Protein AF-A0A800IJ11-F1 (afdb_monomer_lite)

Radius of gyration: 16.21 Å; chains: 1; bounding box: 34×31×56 Å

Secondary structure (DSSP, 8-state):
---------TTEETTTTEE-TTHHHHHHHHHHHHHHHHHHTT---SEEEEESGGGTHHHHHHHHTSTT-GGGTT-EEEEE-S-TT------GGGHHHHTS-GGG-STTSTT--

pLDDT: mean 84.7, std 16.29, range [31.16, 97.88]

Structure (mmCIF, N/CA/C/O backbone):
data_AF-A0A800IJ11-F1
#
_entry.id   AF-A0A800IJ11-F1
#
loop_
_atom_site.group_PDB
_atom_site.id
_atom_site.type_symbol
_atom_site.label_atom_id
_atom_site.label_alt_id
_atom_site.label_comp_id
_atom_site.label_asym_id
_atom_site.label_entity_id
_atom_site.label_seq_id
_atom_site.pdbx_PDB_ins_code
_atom_site.Cartn_x
_atom_site.Cartn_y
_atom_site.Cartn_z
_atom_site.occupancy
_atom_site.B_iso_or_equiv
_atom_site.auth_seq_id
_atom_site.auth_comp_id
_atom_site.auth_asym_id
_atom_site.auth_atom_id
_atom_site.pdbx_PDB_model_num
ATOM 1 N N . MET A 1 1 ? 6.805 9.011 -39.257 1.00 39.53 1 MET A N 1
ATOM 2 C CA . MET A 1 1 ? 7.786 8.395 -38.340 1.00 39.53 1 MET A CA 1
ATOM 3 C C . MET A 1 1 ? 8.632 9.504 -37.718 1.00 39.53 1 MET A C 1
ATOM 5 O O . MET A 1 1 ? 9.510 10.034 -38.381 1.00 39.53 1 MET A O 1
ATOM 9 N N . ARG A 1 2 ? 8.306 9.932 -36.493 1.00 31.16 2 ARG A N 1
ATOM 10 C CA . ARG A 1 2 ? 9.152 10.782 -35.637 1.00 31.16 2 ARG A CA 1
ATOM 11 C C . ARG A 1 2 ? 9.177 10.094 -34.274 1.00 31.16 2 ARG A C 1
ATOM 13 O O . ARG A 1 2 ? 8.113 9.861 -33.710 1.00 31.16 2 ARG A O 1
ATOM 20 N N . ASN A 1 3 ? 10.361 9.676 -33.837 1.00 34.75 3 ASN A N 1
ATOM 21 C CA . ASN A 1 3 ? 10.552 8.902 -32.616 1.00 34.75 3 ASN A CA 1
ATOM 22 C C . ASN A 1 3 ? 10.202 9.728 -31.373 1.00 34.75 3 ASN A C 1
ATOM 24 O O . ASN A 1 3 ? 10.725 10.825 -31.198 1.00 34.75 3 ASN A O 1
ATOM 28 N N . GLY A 1 4 ? 9.315 9.143 -30.564 1.00 35.53 4 GLY A N 1
ATOM 29 C CA . GLY A 1 4 ? 9.304 9.113 -29.101 1.00 35.53 4 GLY A CA 1
ATOM 30 C C . GLY A 1 4 ? 9.803 10.341 -28.353 1.00 35.53 4 GLY A C 1
ATOM 31 O O . GLY A 1 4 ? 11.002 10.564 -28.228 1.00 35.53 4 GLY A O 1
ATOM 32 N N . SER A 1 5 ? 8.850 11.060 -27.766 1.00 37.22 5 SER A N 1
ATOM 33 C CA . SER A 1 5 ? 9.043 11.964 -26.638 1.00 37.22 5 SER A CA 1
ATOM 34 C C . SER A 1 5 ? 10.023 11.395 -25.610 1.00 37.22 5 SER A C 1
ATOM 36 O O . SER A 1 5 ? 9.811 10.302 -25.087 1.00 37.22 5 SER A O 1
ATOM 38 N N . THR A 1 6 ? 11.045 12.168 -25.263 1.00 40.25 6 THR A N 1
ATOM 39 C CA . THR A 1 6 ? 11.838 11.975 -24.051 1.00 40.25 6 THR A CA 1
ATOM 40 C C . THR A 1 6 ? 10.938 12.199 -22.833 1.00 40.25 6 THR A C 1
ATOM 42 O O . THR A 1 6 ? 10.807 13.313 -22.323 1.00 40.25 6 THR A O 1
ATOM 45 N N . SER A 1 7 ? 10.267 11.139 -22.377 1.00 43.78 7 SER A N 1
ATOM 46 C CA . SER A 1 7 ? 9.653 11.111 -21.054 1.00 43.78 7 SER A CA 1
ATOM 47 C C . SER A 1 7 ? 10.785 11.175 -20.037 1.00 43.78 7 SER A C 1
ATOM 49 O O . SER A 1 7 ? 11.525 10.213 -19.853 1.00 43.78 7 SER A O 1
ATOM 51 N N . ARG A 1 8 ? 10.960 12.336 -19.406 1.00 50.12 8 ARG A N 1
ATOM 52 C CA . ARG A 1 8 ? 11.730 12.426 -18.166 1.00 50.12 8 ARG A CA 1
ATOM 53 C C . ARG A 1 8 ? 11.067 11.488 -17.160 1.00 50.12 8 ARG A C 1
ATOM 55 O O . ARG A 1 8 ? 9.927 11.736 -16.769 1.00 50.12 8 ARG A O 1
ATOM 62 N N . PHE A 1 9 ? 11.752 10.407 -16.807 1.00 55.88 9 PHE A N 1
ATOM 63 C CA . PHE A 1 9 ? 11.297 9.486 -15.775 1.00 55.88 9 PHE A CA 1
ATOM 64 C C . PHE A 1 9 ? 11.251 10.229 -14.439 1.00 55.88 9 PHE A C 1
ATOM 66 O O . PHE A 1 9 ? 12.158 10.993 -14.110 1.00 55.88 9 PHE A O 1
ATOM 73 N N . PHE A 1 10 ? 10.158 10.051 -13.697 1.00 56.72 10 PHE A N 1
ATOM 74 C CA . PHE A 1 10 ? 9.870 10.796 -12.466 1.00 56.72 10 PHE A CA 1
ATOM 75 C C . PHE A 1 10 ? 10.874 10.482 -11.334 1.00 56.72 10 PHE A C 1
ATOM 77 O O . PHE A 1 10 ? 10.996 11.268 -10.404 1.00 56.72 10 PHE A O 1
ATOM 84 N N . ASN A 1 11 ? 11.602 9.361 -11.438 1.00 59.94 11 ASN A N 1
ATOM 85 C CA . ASN A 1 11 ? 12.655 8.904 -10.521 1.00 59.94 11 ASN A CA 1
ATOM 86 C C . ASN A 1 11 ? 13.793 8.212 -11.296 1.00 59.94 11 ASN A C 1
ATOM 88 O O . ASN A 1 11 ? 14.165 7.073 -11.010 1.00 59.94 11 ASN A O 1
ATOM 92 N N . GLY 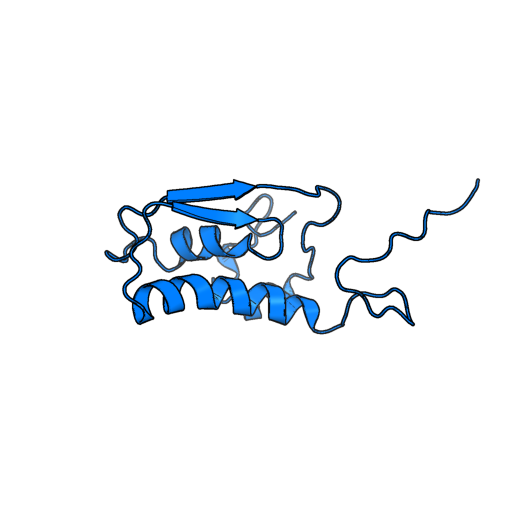A 1 12 ? 14.304 8.892 -12.322 1.00 61.09 12 GLY A N 1
ATOM 93 C CA . GLY A 1 12 ? 15.434 8.417 -13.111 1.00 61.09 12 GLY A CA 1
ATOM 94 C C . GLY A 1 12 ? 16.682 9.263 -12.917 1.00 61.09 12 GLY A C 1
ATOM 95 O O . GLY A 1 12 ? 16.611 10.456 -12.612 1.00 61.09 12 GLY A O 1
ATOM 96 N N . ASP A 1 13 ? 17.834 8.647 -13.142 1.00 68.62 13 ASP A N 1
ATOM 97 C CA . ASP A 1 13 ? 19.102 9.345 -13.247 1.00 68.62 13 ASP A CA 1
ATOM 98 C C . ASP A 1 13 ? 19.022 10.365 -14.390 1.00 68.62 13 ASP A C 1
ATOM 100 O O . ASP A 1 13 ? 18.791 10.035 -15.554 1.00 68.62 13 ASP A O 1
ATOM 104 N N . LEU A 1 14 ? 19.214 11.637 -14.044 1.00 69.88 14 LEU A N 1
ATOM 105 C CA . LEU A 1 14 ? 19.112 12.762 -14.970 1.00 69.88 14 LEU A CA 1
ATOM 106 C C . LEU A 1 14 ? 20.189 12.738 -16.065 1.00 69.88 14 LEU A C 1
ATOM 108 O O . LEU A 1 14 ? 20.039 13.425 -17.075 1.00 69.88 14 LEU A O 1
ATOM 112 N N . THR A 1 15 ? 21.265 11.973 -15.870 1.00 71.75 15 THR A N 1
ATOM 113 C CA . THR A 1 15 ? 22.366 11.839 -16.827 1.00 71.75 15 THR A CA 1
ATOM 114 C C . THR A 1 15 ? 22.112 10.735 -17.850 1.00 71.75 15 THR A C 1
ATOM 116 O O . THR A 1 15 ? 22.392 10.924 -19.034 1.00 71.75 15 THR A O 1
ATOM 119 N N . THR A 1 16 ? 21.534 9.610 -17.425 1.00 72.69 16 THR A N 1
ATOM 120 C CA . THR A 1 16 ? 21.257 8.452 -18.291 1.00 72.69 16 THR A CA 1
ATOM 121 C C . THR A 1 16 ? 19.816 8.409 -18.795 1.00 72.69 16 THR A C 1
ATOM 123 O O . THR A 1 16 ? 19.527 7.734 -19.784 1.00 72.69 16 THR A O 1
ATOM 126 N N . GLY A 1 17 ? 18.907 9.137 -18.145 1.00 67.94 17 GLY A N 1
ATOM 127 C CA . GLY A 1 17 ? 17.474 9.089 -18.408 1.00 67.94 17 GLY A CA 1
ATOM 128 C C . GLY A 1 17 ? 16.865 7.719 -18.120 1.00 67.94 17 GLY A C 1
ATOM 129 O O . GLY A 1 17 ? 15.865 7.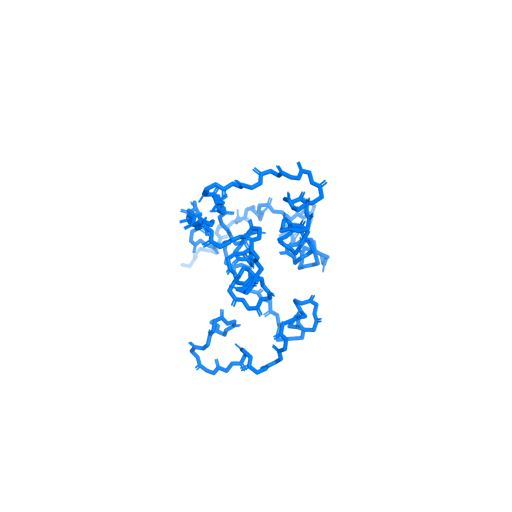386 -18.742 1.00 67.94 17 GLY A O 1
ATOM 130 N N . GLN A 1 18 ? 17.481 6.915 -17.251 1.00 68.75 18 GLN A N 1
ATOM 131 C CA . GLN A 1 18 ? 17.002 5.590 -16.852 1.00 68.75 18 GLN A CA 1
ATOM 132 C C . GLN A 1 18 ? 16.545 5.612 -15.397 1.00 68.75 18 GLN A C 1
ATOM 134 O O . GLN A 1 18 ? 17.085 6.369 -14.593 1.00 68.75 18 GLN A O 1
ATOM 139 N N . ASP A 1 19 ? 15.581 4.762 -15.050 1.00 69.75 19 ASP A N 1
ATOM 140 C CA . ASP A 1 19 ? 15.212 4.525 -13.653 1.00 69.75 19 ASP A CA 1
ATOM 141 C C . ASP A 1 19 ? 16.414 3.991 -12.857 1.00 69.75 19 ASP A C 1
ATOM 143 O O . ASP A 1 19 ? 17.232 3.225 -13.379 1.00 69.75 19 ASP A O 1
ATOM 147 N N . TYR A 1 20 ? 16.520 4.370 -11.581 1.00 69.06 20 TYR A N 1
ATOM 148 C CA . TYR A 1 20 ? 17.533 3.789 -10.704 1.00 69.06 20 TYR A CA 1
ATOM 149 C C . TYR A 1 20 ? 17.295 2.285 -10.533 1.00 69.06 20 TYR A C 1
ATOM 151 O O . TYR A 1 20 ? 16.162 1.827 -10.367 1.00 69.06 20 TYR A O 1
ATOM 159 N N . SER A 1 21 ? 18.374 1.499 -10.548 1.00 67.00 21 SER A N 1
ATOM 160 C CA . SER A 1 21 ? 18.306 0.033 -10.464 1.00 67.00 21 SER A CA 1
ATOM 161 C C . SER A 1 21 ? 17.708 -0.482 -9.151 1.00 67.00 21 SER A C 1
ATOM 163 O O . SER A 1 21 ? 17.249 -1.618 -9.087 1.00 67.00 21 SER A O 1
ATOM 165 N N . ASP A 1 22 ? 17.723 0.336 -8.101 1.00 70.44 22 ASP A N 1
ATOM 166 C CA . ASP A 1 22 ? 17.206 0.033 -6.768 1.00 70.44 22 ASP A CA 1
ATOM 167 C C . ASP A 1 22 ? 15.792 0.581 -6.515 1.00 70.44 22 ASP A C 1
ATOM 169 O O . ASP A 1 22 ? 15.221 0.285 -5.462 1.00 70.44 22 ASP A O 1
ATOM 173 N N . ASN A 1 23 ? 15.185 1.296 -7.472 1.00 71.19 23 ASN A N 1
ATOM 174 C CA . ASN A 1 23 ? 13.845 1.884 -7.343 1.00 71.19 23 ASN A CA 1
ATOM 175 C C . ASN A 1 23 ? 12.802 0.869 -6.846 1.00 71.19 23 ASN A C 1
ATOM 177 O O . ASN A 1 23 ? 12.007 1.180 -5.959 1.00 71.19 23 ASN A O 1
ATOM 181 N N . ALA A 1 24 ? 12.850 -0.367 -7.357 1.00 68.62 24 ALA A N 1
ATOM 182 C CA . ALA A 1 24 ? 11.962 -1.450 -6.930 1.00 68.62 24 ALA A CA 1
ATOM 183 C C . ALA A 1 24 ? 11.993 -1.656 -5.408 1.00 68.62 24 ALA A C 1
ATOM 185 O O . ALA A 1 24 ? 10.954 -1.800 -4.775 1.00 68.62 24 ALA A O 1
ATOM 186 N N . SER A 1 25 ? 13.184 -1.625 -4.807 1.00 72.69 25 SER A N 1
ATOM 187 C CA . SER A 1 25 ? 13.345 -1.840 -3.372 1.00 72.69 25 SER A CA 1
ATOM 188 C C . SER A 1 25 ? 12.716 -0.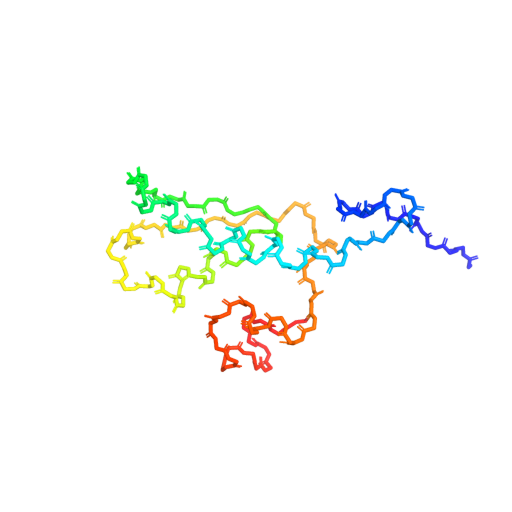709 -2.550 1.00 72.69 25 SER A C 1
ATOM 190 O O . SER A 1 25 ? 11.976 -0.980 -1.604 1.00 72.69 25 SER A O 1
ATOM 192 N N . GLY A 1 26 ? 12.906 0.551 -2.955 1.00 73.94 26 GLY A N 1
ATOM 193 C CA . GLY A 1 26 ? 12.313 1.710 -2.283 1.00 73.94 26 GLY A CA 1
ATOM 194 C C . GLY A 1 26 ? 10.783 1.689 -2.311 1.00 73.94 26 GLY A C 1
ATOM 195 O O . GLY A 1 26 ? 10.143 1.889 -1.278 1.00 73.94 26 GLY A O 1
ATOM 196 N N . PHE A 1 27 ? 10.193 1.350 -3.460 1.00 82.12 27 PHE A N 1
ATOM 197 C CA . PHE A 1 27 ? 8.737 1.243 -3.619 1.00 82.12 27 PHE A CA 1
ATOM 198 C C . PHE A 1 27 ? 8.116 0.020 -2.936 1.00 82.12 27 PHE A C 1
ATOM 200 O O . PHE A 1 27 ? 6.896 -0.073 -2.859 1.00 82.12 27 PHE A O 1
ATOM 207 N N . ILE A 1 28 ? 8.925 -0.898 -2.406 1.00 88.06 28 ILE A N 1
ATOM 208 C CA . ILE A 1 28 ? 8.445 -2.046 -1.626 1.00 88.06 28 ILE A CA 1
ATOM 209 C C . ILE A 1 28 ? 8.623 -1.801 -0.135 1.00 88.06 28 ILE A C 1
ATOM 211 O O . ILE A 1 28 ? 7.690 -2.021 0.640 1.00 88.06 28 ILE A O 1
ATOM 215 N N . TYR A 1 29 ? 9.799 -1.325 0.275 1.00 90.94 29 TYR A N 1
ATOM 216 C CA . TYR A 1 29 ? 10.103 -1.102 1.684 1.00 90.94 29 TYR A CA 1
ATOM 217 C C . TYR A 1 29 ? 9.279 0.031 2.282 1.00 90.94 29 TYR A C 1
ATOM 219 O O . TYR A 1 29 ? 8.804 -0.112 3.407 1.00 90.94 29 TYR A O 1
ATOM 227 N N . PHE A 1 30 ? 9.058 1.120 1.539 1.00 92.69 30 PHE A N 1
ATOM 228 C CA . PHE A 1 30 ? 8.270 2.238 2.050 1.00 92.69 30 PHE A CA 1
ATOM 229 C C . PHE A 1 30 ? 6.820 1.826 2.373 1.00 92.69 30 PHE A C 1
ATOM 231 O O . PHE A 1 30 ? 6.438 1.936 3.539 1.00 92.69 30 PHE A O 1
ATOM 238 N N . PRO A 1 31 ? 6.034 1.248 1.439 1.00 94.06 31 PRO A N 1
ATOM 239 C CA . PRO A 1 31 ? 4.683 0.777 1.747 1.00 94.06 31 PRO A CA 1
ATOM 240 C C . PRO A 1 31 ? 4.615 -0.282 2.844 1.00 94.06 31 PRO A C 1
ATOM 242 O O . PRO A 1 31 ? 3.637 -0.327 3.584 1.00 94.06 31 PRO A O 1
ATOM 245 N N . ARG A 1 32 ? 5.643 -1.133 2.959 1.00 93.94 32 ARG A N 1
ATOM 246 C CA . ARG A 1 32 ? 5.722 -2.153 4.010 1.00 93.94 32 ARG A CA 1
ATOM 247 C C . ARG A 1 32 ? 5.931 -1.539 5.393 1.00 93.94 32 ARG A C 1
ATOM 249 O O . ARG A 1 32 ? 5.405 -2.058 6.370 1.00 93.94 32 ARG A O 1
ATOM 256 N N . ALA A 1 33 ? 6.683 -0.444 5.474 1.00 94.88 33 ALA A N 1
ATOM 257 C CA . ALA A 1 33 ? 6.929 0.271 6.719 1.00 94.88 33 ALA A CA 1
ATOM 258 C C . ALA A 1 33 ? 5.736 1.134 7.165 1.00 94.88 33 ALA A C 1
ATOM 260 O O . ALA A 1 33 ? 5.649 1.466 8.344 1.00 94.88 33 ALA A O 1
ATOM 261 N N . CYS A 1 34 ? 4.813 1.504 6.266 1.00 95.88 34 CYS A N 1
ATOM 262 C CA . CYS A 1 34 ? 3.686 2.378 6.609 1.00 95.88 34 CYS A CA 1
ATOM 263 C C . CYS A 1 34 ? 2.776 1.812 7.721 1.00 95.88 34 CYS A C 1
ATOM 265 O O . CYS A 1 34 ? 2.549 2.543 8.686 1.00 95.88 34 CYS A O 1
ATOM 267 N N . PRO A 1 35 ? 2.284 0.554 7.662 1.00 95.31 35 PRO A N 1
ATOM 268 C CA . PRO A 1 35 ? 1.500 -0.020 8.758 1.00 95.31 35 PRO A CA 1
ATOM 269 C C . PRO A 1 35 ? 2.292 -0.101 10.070 1.00 95.31 35 PRO A C 1
ATOM 271 O O . PRO A 1 35 ? 1.805 0.322 11.112 1.00 95.31 35 PRO A O 1
ATOM 274 N N . GLU A 1 36 ? 3.551 -0.540 10.021 1.00 95.81 36 GLU A N 1
ATOM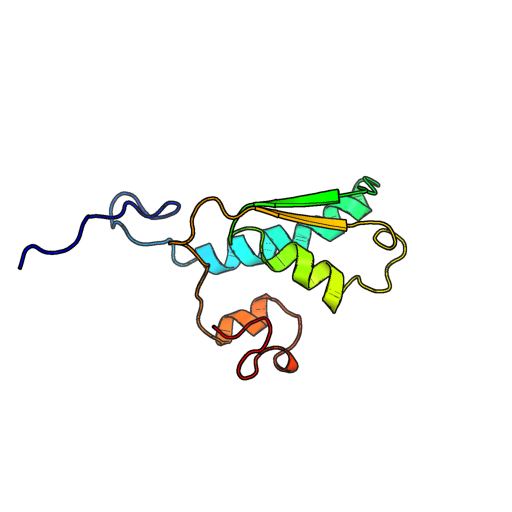 275 C CA . GLU A 1 36 ? 4.410 -0.631 11.213 1.00 95.81 36 GLU A CA 1
ATOM 276 C C . GLU A 1 36 ? 4.621 0.733 11.881 1.00 95.81 36 GLU A C 1
ATOM 278 O O . GLU A 1 36 ? 4.595 0.858 13.105 1.00 95.81 36 GLU A O 1
ATOM 283 N N . MET A 1 37 ? 4.787 1.784 11.076 1.00 96.25 37 MET A N 1
ATOM 284 C CA . MET A 1 37 ? 4.886 3.160 11.550 1.00 96.25 37 MET A CA 1
ATOM 285 C C . MET A 1 37 ? 3.585 3.610 12.223 1.00 96.25 37 MET A C 1
ATOM 287 O O . MET A 1 37 ? 3.640 4.197 13.301 1.00 96.25 37 MET A O 1
ATOM 291 N N . ILE A 1 38 ? 2.426 3.315 11.627 1.00 95.44 38 ILE A N 1
ATOM 292 C CA . ILE A 1 38 ? 1.118 3.647 12.212 1.00 95.44 38 ILE A CA 1
ATOM 293 C C . ILE A 1 38 ? 0.969 3.028 13.601 1.00 95.44 38 ILE A C 1
ATOM 295 O O . ILE A 1 38 ? 0.576 3.737 14.525 1.00 95.44 38 ILE A O 1
ATOM 299 N N . LYS A 1 39 ? 1.354 1.756 13.759 1.00 94.56 39 LYS A N 1
ATOM 300 C CA . LYS A 1 39 ? 1.333 1.058 15.052 1.00 94.56 39 LYS A CA 1
ATOM 301 C C . LYS A 1 39 ? 2.335 1.646 16.041 1.00 94.56 39 LYS A C 1
ATOM 303 O O . LYS A 1 39 ? 2.003 1.923 17.185 1.00 94.56 39 LYS A O 1
ATOM 308 N N . THR A 1 40 ? 3.568 1.877 15.591 1.00 96.75 40 THR A N 1
ATOM 309 C CA . THR A 1 40 ? 4.659 2.393 16.438 1.00 96.75 40 THR A CA 1
ATOM 310 C C . THR A 1 40 ? 4.328 3.761 17.037 1.00 96.75 40 THR A C 1
ATOM 312 O O . THR A 1 40 ? 4.722 4.051 18.165 1.00 96.75 40 THR A O 1
ATOM 315 N N . PHE A 1 41 ? 3.624 4.604 16.282 1.00 95.62 41 PHE A N 1
ATOM 316 C CA . PHE A 1 41 ? 3.252 5.956 16.697 1.00 95.62 41 PHE A CA 1
ATOM 317 C C . PHE A 1 41 ? 1.804 6.083 17.179 1.00 95.62 41 PHE A C 1
ATOM 319 O O . PHE A 1 41 ? 1.378 7.205 17.443 1.00 95.62 41 PHE A O 1
ATOM 326 N N . ASP A 1 42 ? 1.074 4.971 17.296 1.00 93.31 42 ASP A N 1
ATOM 327 C CA . ASP A 1 42 ? -0.315 4.941 17.767 1.00 93.31 42 ASP A CA 1
ATOM 328 C C . ASP A 1 42 ? -1.228 5.923 17.002 1.00 93.31 42 ASP A C 1
ATOM 330 O O . ASP A 1 42 ? -1.999 6.691 17.574 1.00 93.31 42 ASP A O 1
ATOM 334 N N . LEU A 1 43 ? -1.071 5.976 15.671 1.00 93.94 43 LEU A N 1
ATOM 335 C CA . LEU A 1 43 ? -1.766 6.970 14.840 1.00 93.94 43 LEU A CA 1
ATOM 336 C C . LEU A 1 43 ? -3.233 6.613 14.568 1.00 93.94 43 LEU A C 1
ATOM 338 O O . LEU A 1 43 ? -4.013 7.523 14.301 1.00 93.94 43 LEU A O 1
ATOM 342 N N . MET A 1 44 ? -3.567 5.315 14.561 1.00 92.06 44 MET A N 1
ATOM 343 C CA . MET A 1 44 ? -4.911 4.745 14.336 1.00 92.06 44 MET A CA 1
ATOM 344 C C . MET A 1 44 ? -5.791 5.536 13.338 1.00 92.06 44 MET A C 1
ATOM 346 O O . MET A 1 44 ? -6.841 6.061 13.711 1.00 92.06 44 MET A O 1
ATOM 350 N N . PRO A 1 45 ? -5.370 5.690 12.067 1.00 95.19 45 PRO A N 1
ATOM 351 C CA . PRO A 1 45 ? -6.085 6.530 11.117 1.00 95.19 45 PRO A CA 1
ATOM 352 C C . PRO A 1 45 ? -7.393 5.881 10.652 1.00 95.19 45 PRO A C 1
ATOM 354 O O . PRO A 1 45 ? -7.423 4.702 10.295 1.00 95.19 45 PRO A O 1
ATOM 357 N N . ASP A 1 46 ? -8.444 6.690 10.508 1.00 97.31 46 ASP A N 1
ATOM 358 C CA . ASP A 1 46 ? -9.685 6.258 9.849 1.00 97.31 46 ASP A CA 1
ATOM 359 C C . ASP A 1 46 ? -9.469 5.980 8.353 1.00 97.31 46 ASP A C 1
ATOM 361 O O . ASP A 1 46 ? -10.114 5.115 7.764 1.00 97.31 46 ASP A O 1
ATOM 365 N N . ILE A 1 47 ? -8.573 6.738 7.705 1.00 97.69 47 ILE A N 1
ATOM 366 C CA . ILE A 1 47 ? -8.294 6.635 6.268 1.00 97.69 47 ILE A CA 1
ATOM 367 C C . ILE A 1 47 ? -6.791 6.727 6.011 1.00 97.69 47 ILE A C 1
ATOM 369 O O . ILE A 1 47 ? -6.144 7.707 6.380 1.00 97.69 47 ILE A O 1
ATOM 373 N N . ILE A 1 48 ? -6.257 5.763 5.262 1.00 97.81 48 ILE A N 1
ATOM 374 C CA . ILE A 1 48 ? -4.936 5.864 4.640 1.00 97.81 48 ILE A CA 1
ATOM 375 C C . ILE A 1 48 ? -5.098 6.255 3.171 1.00 97.81 48 ILE A C 1
ATOM 377 O O . ILE A 1 48 ? -5.626 5.494 2.356 1.00 97.81 48 ILE A O 1
ATOM 381 N N . HIS A 1 49 ? -4.610 7.445 2.818 1.00 97.88 49 HIS A N 1
ATOM 382 C CA . HIS A 1 49 ? -4.631 7.948 1.446 1.00 97.88 49 HIS A CA 1
ATOM 383 C C . HIS A 1 49 ? -3.339 7.595 0.704 1.00 97.88 49 HIS A C 1
ATOM 385 O O . HIS A 1 49 ? -2.277 8.176 0.918 1.00 97.88 49 HIS A O 1
ATOM 391 N N . CYS A 1 50 ? -3.452 6.627 -0.193 1.00 97.25 50 CYS A N 1
ATOM 392 C CA . CYS A 1 50 ? -2.399 6.141 -1.064 1.00 97.25 50 CYS A CA 1
ATOM 393 C C . CYS A 1 50 ? -2.407 6.912 -2.392 1.00 97.25 50 CYS A C 1
ATOM 395 O O . CYS A 1 50 ? -3.443 7.079 -3.035 1.00 97.25 50 CYS A O 1
ATOM 397 N N . ASN A 1 51 ? -1.233 7.375 -2.802 1.00 96.19 51 ASN A N 1
ATOM 398 C CA . ASN A 1 51 ? -1.001 8.181 -3.990 1.00 96.19 51 ASN A CA 1
ATOM 399 C C . ASN A 1 51 ? -0.078 7.412 -4.953 1.00 96.19 51 ASN A C 1
ATOM 401 O O . ASN A 1 51 ? 1.071 7.128 -4.608 1.00 96.19 51 ASN A O 1
ATOM 405 N N . ASP A 1 52 ? -0.595 7.079 -6.140 1.00 93.38 52 ASP A N 1
ATOM 406 C CA . ASP A 1 52 ? 0.096 6.380 -7.237 1.00 93.38 52 ASP A CA 1
ATOM 407 C C . ASP A 1 52 ? 0.800 5.055 -6.870 1.00 93.38 52 ASP A C 1
ATOM 409 O O . ASP A 1 52 ? 0.605 4.457 -5.804 1.00 93.38 52 ASP A O 1
ATOM 413 N N . TYR A 1 53 ? 1.553 4.508 -7.832 1.00 90.69 53 TYR A N 1
ATOM 414 C CA . TYR A 1 53 ? 2.176 3.187 -7.758 1.00 90.69 53 TYR A CA 1
ATOM 415 C C . TYR A 1 53 ? 3.151 3.055 -6.581 1.00 90.69 53 TYR A C 1
ATOM 417 O O . TYR A 1 53 ? 3.278 1.973 -6.016 1.00 90.69 53 TYR A O 1
ATOM 425 N N . GLN A 1 54 ? 3.782 4.154 -6.159 1.00 90.88 54 GLN A N 1
ATOM 426 C CA . GLN A 1 54 ? 4.746 4.181 -5.057 1.00 90.88 54 GLN A CA 1
ATOM 427 C C . GLN A 1 54 ? 4.138 3.723 -3.725 1.00 90.88 54 GLN A C 1
ATOM 429 O O . GLN A 1 54 ? 4.868 3.271 -2.849 1.00 90.88 54 GLN A O 1
ATOM 434 N N . THR A 1 55 ? 2.815 3.848 -3.563 1.00 94.50 55 THR A N 1
ATOM 435 C CA . THR A 1 55 ? 2.081 3.457 -2.345 1.00 94.50 55 THR A CA 1
ATOM 436 C C . THR A 1 55 ? 1.050 2.356 -2.583 1.00 94.50 55 THR A C 1
ATOM 438 O O . THR A 1 55 ? 0.336 1.966 -1.662 1.00 94.50 55 THR A O 1
ATOM 441 N N . ALA A 1 56 ? 0.994 1.797 -3.795 1.00 92.56 56 ALA A N 1
ATOM 442 C CA . ALA A 1 56 ? -0.008 0.804 -4.184 1.00 92.56 56 ALA A CA 1
ATOM 443 C C . ALA A 1 56 ? 0.033 -0.488 -3.352 1.00 92.56 56 ALA A C 1
ATOM 445 O O . ALA A 1 56 ? -0.977 -1.178 -3.244 1.00 92.56 56 ALA A O 1
ATOM 446 N N . LEU A 1 57 ? 1.173 -0.802 -2.729 1.00 95.00 57 LEU A N 1
ATOM 447 C CA . LEU A 1 57 ? 1.313 -1.980 -1.873 1.00 95.00 57 LEU A CA 1
ATOM 448 C C . LEU A 1 57 ? 0.717 -1.802 -0.468 1.00 95.00 57 LEU A C 1
ATOM 450 O O . LEU A 1 57 ? 0.433 -2.804 0.179 1.00 95.00 57 LEU A O 1
ATOM 454 N N . VAL A 1 58 ? 0.477 -0.575 0.010 1.00 96.56 58 VAL A N 1
ATOM 455 C CA . VAL A 1 58 ? -0.113 -0.342 1.343 1.00 96.56 58 VAL A CA 1
ATOM 456 C C . VAL A 1 58 ? -1.477 -1.034 1.504 1.00 96.56 58 VAL A C 1
ATOM 458 O O . VAL A 1 58 ? -1.617 -1.834 2.431 1.00 96.56 58 VAL A O 1
ATOM 461 N N . PRO A 1 59 ? -2.476 -0.825 0.618 1.00 95.81 59 PRO A N 1
ATOM 462 C CA . PRO A 1 59 ? -3.761 -1.518 0.737 1.00 95.81 59 PRO A CA 1
ATOM 463 C C . PRO A 1 59 ? -3.635 -3.041 0.587 1.00 95.81 59 PRO A C 1
ATOM 465 O O . PRO A 1 59 ? -4.438 -3.775 1.161 1.00 95.81 59 PRO A O 1
ATOM 468 N N . ALA A 1 60 ? -2.636 -3.531 -0.156 1.00 95.06 60 ALA A N 1
ATOM 469 C CA . ALA A 1 60 ? -2.375 -4.963 -0.266 1.00 95.06 60 ALA A CA 1
ATOM 470 C C . ALA A 1 60 ? -1.865 -5.541 1.061 1.00 95.06 60 ALA A C 1
ATOM 472 O O . ALA A 1 60 ? -2.382 -6.559 1.510 1.00 95.06 60 ALA A O 1
ATOM 473 N N . TYR A 1 61 ? -0.921 -4.871 1.731 1.00 96.50 61 TYR A N 1
ATOM 474 C CA . TYR A 1 61 ? -0.465 -5.288 3.058 1.00 96.50 61 TYR A CA 1
ATOM 475 C C . TYR A 1 61 ? -1.597 -5.266 4.080 1.00 96.50 61 TYR A C 1
ATOM 477 O O . TYR A 1 61 ? -1.749 -6.238 4.816 1.00 96.50 61 TYR A O 1
ATOM 485 N N . LEU A 1 62 ? -2.435 -4.224 4.083 1.00 96.31 62 LEU A N 1
ATOM 486 C CA . LEU A 1 62 ? -3.584 -4.172 4.988 1.00 96.31 62 LEU A CA 1
ATOM 487 C C . LEU A 1 62 ? -4.520 -5.376 4.819 1.00 96.31 62 LEU A C 1
ATOM 489 O O . LEU A 1 62 ? -4.980 -5.929 5.806 1.00 96.31 62 LEU A O 1
ATOM 493 N N . LYS A 1 63 ? -4.751 -5.832 3.583 1.00 94.81 63 LYS A N 1
ATOM 494 C CA . LYS A 1 63 ? -5.631 -6.980 3.307 1.00 94.81 63 LYS A CA 1
ATOM 495 C C . LYS A 1 63 ? -4.983 -8.351 3.467 1.00 94.81 63 LYS A C 1
ATOM 497 O O . LYS A 1 63 ? -5.688 -9.310 3.740 1.00 94.81 63 LYS A O 1
ATOM 502 N N . LEU A 1 64 ? -3.687 -8.481 3.199 1.00 95.06 64 LEU A N 1
ATOM 503 C CA . LEU A 1 64 ? -3.017 -9.787 3.162 1.00 95.06 64 LEU A CA 1
ATOM 504 C C . LEU A 1 64 ? -2.262 -10.099 4.453 1.00 95.06 64 LEU A C 1
ATOM 506 O O . LEU A 1 64 ? -2.096 -11.263 4.796 1.00 95.06 64 LEU A O 1
ATOM 510 N N . VAL A 1 65 ? -1.790 -9.066 5.153 1.00 95.38 65 VAL A N 1
ATOM 511 C CA . VAL A 1 65 ? -0.922 -9.204 6.331 1.00 95.38 65 VAL A CA 1
ATOM 512 C C . VAL A 1 65 ? -1.613 -8.705 7.599 1.00 95.38 65 VAL A C 1
ATOM 514 O O . VAL A 1 65 ? -1.497 -9.356 8.630 1.00 95.38 65 VAL A O 1
ATOM 517 N N . TYR A 1 66 ? -2.356 -7.597 7.525 1.00 95.50 66 TYR A N 1
ATOM 518 C CA . TYR A 1 66 ? -2.949 -6.936 8.699 1.00 95.50 66 TYR A CA 1
ATOM 519 C C . TYR A 1 66 ? -4.477 -7.055 8.783 1.00 95.50 66 TYR A C 1
ATOM 521 O O . TYR A 1 66 ? -5.100 -6.325 9.544 1.00 95.50 66 TYR A O 1
ATOM 529 N N . GLN A 1 67 ? -5.098 -7.958 8.018 1.00 95.00 67 GLN A N 1
ATOM 530 C CA . GLN A 1 67 ? -6.566 -8.042 7.940 1.00 95.00 67 GLN A CA 1
ATOM 531 C C . GLN A 1 67 ? -7.238 -8.335 9.288 1.00 95.00 67 GLN A C 1
ATOM 533 O O . GLN A 1 67 ? -8.354 -7.884 9.522 1.00 95.00 67 GLN A O 1
ATOM 538 N N . ASP A 1 68 ? -6.548 -9.082 10.153 1.00 96.00 68 ASP A N 1
ATOM 539 C CA . ASP A 1 68 ? -7.025 -9.498 11.475 1.00 96.00 68 ASP A CA 1
ATOM 540 C C . ASP A 1 68 ? -6.388 -8.662 12.604 1.00 96.00 68 ASP A C 1
ATOM 542 O O . ASP A 1 68 ? -6.476 -9.022 13.778 1.00 96.00 68 ASP A O 1
ATOM 546 N N . ASP A 1 69 ? -5.689 -7.577 12.259 1.00 95.62 69 ASP A N 1
ATOM 547 C CA . ASP A 1 69 ? -5.027 -6.707 13.226 1.00 95.62 69 ASP A CA 1
ATOM 548 C C . ASP A 1 69 ? -6.016 -5.642 13.745 1.00 95.62 69 ASP A C 1
ATOM 550 O O . ASP A 1 69 ? -6.522 -4.843 12.948 1.00 95.62 69 ASP A O 1
ATOM 554 N N . PRO A 1 70 ? -6.303 -5.598 15.061 1.00 94.56 70 PRO A N 1
ATOM 555 C CA . PRO A 1 70 ? -7.280 -4.668 15.627 1.00 94.56 70 PRO A CA 1
ATOM 556 C C . PRO A 1 70 ? -6.906 -3.195 15.425 1.00 94.56 70 PRO A C 1
ATOM 558 O O . PRO A 1 70 ? -7.801 -2.354 15.360 1.00 94.56 70 PRO A O 1
ATOM 561 N N . ASP A 1 71 ? -5.618 -2.872 15.259 1.00 94.62 71 ASP A N 1
ATOM 562 C CA . ASP A 1 71 ? -5.168 -1.492 15.031 1.00 94.62 71 ASP A CA 1
ATOM 563 C C . ASP A 1 71 ? -5.636 -0.935 13.672 1.00 94.62 71 ASP A C 1
ATOM 565 O O . ASP A 1 71 ? -5.621 0.278 13.460 1.00 94.62 71 ASP A O 1
ATOM 569 N N . PHE A 1 72 ? -6.071 -1.809 12.754 1.00 96.56 72 PHE A N 1
ATOM 570 C CA . PHE A 1 72 ? -6.552 -1.450 11.418 1.00 96.56 72 PHE A CA 1
ATOM 571 C C . PHE A 1 72 ? -8.007 -1.857 11.149 1.00 96.56 72 PHE A C 1
ATOM 573 O O . PHE A 1 72 ? -8.487 -1.648 10.035 1.00 96.56 72 PHE A O 1
ATOM 580 N N . GLU A 1 73 ? -8.733 -2.393 12.140 1.00 94.94 73 GLU A N 1
ATOM 581 C CA . GLU A 1 73 ? -10.107 -2.908 11.974 1.00 94.94 73 GLU A CA 1
ATOM 582 C C . GLU A 1 73 ? -11.054 -1.866 11.350 1.00 94.94 73 GLU A C 1
ATOM 584 O O . GLU A 1 73 ? -11.891 -2.188 10.506 1.00 94.94 73 GLU A O 1
ATOM 589 N N . ASN A 1 74 ? -10.886 -0.599 11.735 1.00 95.19 74 ASN A N 1
ATOM 590 C CA . ASN A 1 74 ? -11.714 0.517 11.274 1.00 95.19 74 ASN A CA 1
ATOM 591 C C . ASN A 1 74 ? -11.022 1.391 10.214 1.00 95.19 74 ASN A C 1
ATOM 593 O O . ASN A 1 74 ? -11.568 2.417 9.808 1.00 95.19 74 ASN A O 1
ATOM 597 N N . THR A 1 75 ? -9.833 1.003 9.750 1.00 97.31 75 THR A N 1
ATOM 598 C CA . THR A 1 75 ? -9.050 1.789 8.795 1.00 97.31 75 THR A CA 1
ATOM 599 C C . THR A 1 75 ? -9.482 1.499 7.358 1.00 97.31 75 THR A C 1
ATOM 601 O O . THR A 1 75 ? -9.318 0.399 6.830 1.00 97.31 75 THR A O 1
ATOM 604 N N . ALA A 1 76 ? -9.972 2.524 6.666 1.00 96.69 76 ALA A N 1
ATOM 605 C CA . ALA A 1 76 ? -10.245 2.485 5.235 1.00 96.69 76 ALA A CA 1
ATOM 606 C C . ALA A 1 76 ? -9.024 2.918 4.403 1.00 96.69 76 ALA A C 1
ATOM 608 O O . ALA A 1 76 ? -8.102 3.583 4.877 1.00 96.69 76 ALA A O 1
ATOM 609 N N . THR A 1 77 ? -9.029 2.580 3.110 1.00 97.44 77 THR A N 1
ATOM 610 C CA . THR A 1 77 ? -8.007 3.036 2.154 1.00 97.44 77 THR A CA 1
ATOM 611 C C . THR A 1 77 ? -8.635 3.863 1.039 1.00 97.44 77 THR A C 1
ATOM 613 O O . THR A 1 77 ? -9.669 3.496 0.482 1.00 97.44 77 THR A O 1
ATOM 616 N N . LEU A 1 78 ? -7.997 4.984 0.701 1.00 97.88 78 LEU A N 1
ATOM 617 C CA . LEU A 1 78 ? -8.304 5.802 -0.472 1.00 97.88 78 LEU A CA 1
ATOM 618 C C . LEU A 1 78 ? -7.112 5.729 -1.418 1.00 97.88 78 LEU A C 1
ATOM 620 O O . LEU A 1 78 ? -5.988 5.959 -0.990 1.00 97.88 78 LEU A O 1
ATOM 624 N N . TYR A 1 79 ? -7.341 5.432 -2.693 1.00 96.88 79 TYR A N 1
ATOM 625 C CA . TYR A 1 79 ? -6.277 5.356 -3.690 1.00 96.88 79 TYR A CA 1
ATOM 626 C C . TYR A 1 79 ? -6.499 6.393 -4.792 1.00 96.88 79 TYR A C 1
ATOM 628 O O . TYR A 1 79 ? -7.526 6.360 -5.471 1.00 96.88 79 TYR A O 1
ATOM 636 N N . THR A 1 80 ? -5.536 7.295 -4.982 1.00 97.25 80 THR A N 1
ATOM 637 C CA . THR A 1 80 ? -5.558 8.296 -6.055 1.00 97.25 80 THR A CA 1
ATOM 638 C C . THR A 1 80 ? -4.460 8.015 -7.066 1.00 97.25 80 THR A C 1
ATOM 640 O O . THR A 1 80 ? -3.282 7.943 -6.721 1.00 97.25 80 THR A O 1
ATOM 643 N N . ILE A 1 81 ? -4.860 7.918 -8.333 1.00 95.38 81 ILE A N 1
ATOM 644 C CA . ILE A 1 81 ? -3.955 7.825 -9.479 1.00 95.38 81 ILE A CA 1
ATOM 645 C C . ILE A 1 81 ? -3.785 9.230 -10.054 1.00 95.38 81 ILE A C 1
ATOM 647 O O . ILE A 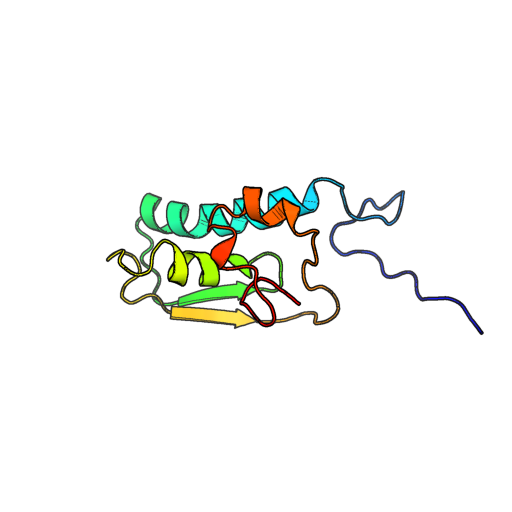1 81 ? -4.744 9.798 -10.579 1.00 95.38 81 ILE A O 1
ATOM 651 N N . HIS A 1 82 ? -2.578 9.784 -9.985 1.00 93.00 82 HIS A N 1
ATOM 652 C CA . HIS A 1 82 ? -2.240 11.055 -10.631 1.00 93.00 82 HIS A CA 1
ATOM 653 C C . HIS A 1 82 ? -1.669 10.821 -12.024 1.00 93.00 82 HIS A C 1
ATOM 655 O O . HIS A 1 82 ? -1.784 11.696 -12.885 1.00 93.00 82 HIS A O 1
ATOM 661 N N . ASN A 1 83 ? -1.059 9.655 -12.272 1.00 90.19 83 ASN A N 1
ATOM 662 C CA . ASN A 1 83 ? -0.472 9.363 -13.570 1.00 90.19 83 ASN A CA 1
ATOM 663 C C . ASN A 1 83 ? -0.576 7.890 -13.985 1.00 90.19 83 ASN A C 1
ATOM 665 O O . ASN A 1 83 ? 0.236 7.047 -13.611 1.00 90.19 83 ASN A O 1
ATOM 669 N N . ILE A 1 84 ? -1.513 7.614 -14.894 1.00 89.38 84 ILE A N 1
ATOM 670 C CA . ILE A 1 84 ? -1.724 6.286 -15.479 1.00 89.38 84 ILE A CA 1
ATOM 671 C C . ILE A 1 84 ? -0.619 5.852 -16.463 1.00 89.38 84 ILE A C 1
ATOM 673 O O . ILE A 1 84 ? -0.763 4.834 -17.123 1.00 89.38 84 ILE A O 1
ATOM 677 N N . GLN A 1 85 ? 0.472 6.592 -16.633 1.00 87.69 85 GLN A N 1
ATOM 678 C CA . GLN A 1 85 ? 1.610 6.118 -17.425 1.00 87.69 85 GLN A CA 1
ATOM 679 C C . GLN A 1 85 ? 2.600 5.297 -16.583 1.00 87.69 85 GLN A C 1
ATOM 681 O O . GLN A 1 85 ? 3.353 4.499 -17.144 1.00 87.69 85 GLN A O 1
ATOM 686 N N . TYR A 1 86 ? 2.607 5.484 -15.258 1.00 84.00 86 TYR A N 1
ATOM 687 C CA . TYR A 1 86 ? 3.579 4.878 -14.348 1.00 84.00 86 TYR A CA 1
ATOM 688 C C . TYR A 1 86 ? 2.883 3.936 -13.362 1.00 84.00 86 TYR A C 1
ATOM 690 O O . TYR A 1 86 ? 2.182 4.382 -12.459 1.00 84.00 86 TYR A O 1
ATOM 698 N N . HIS A 1 87 ? 3.083 2.625 -13.531 1.00 83.00 87 HIS A N 1
ATOM 699 C CA . HIS A 1 87 ? 2.360 1.589 -12.769 1.00 83.00 87 HIS A CA 1
ATOM 700 C C . HIS A 1 87 ? 3.251 0.669 -11.932 1.00 83.00 87 HIS A C 1
ATOM 702 O O . HIS A 1 87 ? 2.749 -0.293 -11.369 1.00 83.00 87 HIS A O 1
ATOM 708 N N . GLY A 1 88 ? 4.562 0.924 -11.864 1.00 84.50 88 GLY A N 1
ATOM 709 C CA . GLY A 1 88 ? 5.481 0.088 -11.082 1.00 84.50 88 GLY A CA 1
ATOM 710 C C . GLY A 1 88 ? 5.562 -1.359 -11.583 1.00 84.50 88 GLY A C 1
ATOM 711 O O . GLY A 1 88 ? 5.436 -2.293 -10.797 1.00 84.50 88 GLY A O 1
ATOM 712 N N . ARG A 1 89 ? 5.737 -1.559 -12.897 1.00 86.12 89 ARG A N 1
ATOM 713 C CA . ARG A 1 89 ? 5.875 -2.904 -13.476 1.00 86.12 89 ARG A CA 1
ATOM 714 C C . ARG A 1 89 ? 7.269 -3.448 -13.192 1.00 86.12 89 ARG A C 1
ATOM 716 O O . ARG A 1 89 ? 8.258 -2.878 -13.649 1.00 86.12 89 ARG A O 1
ATOM 723 N N . TYR A 1 90 ? 7.325 -4.571 -12.489 1.00 86.56 90 TYR A N 1
ATOM 724 C CA . TYR A 1 90 ? 8.567 -5.246 -12.139 1.00 86.56 90 TYR A CA 1
ATOM 725 C C . TYR A 1 90 ? 8.523 -6.733 -12.510 1.00 86.56 90 TYR A C 1
ATOM 727 O O . TYR A 1 90 ? 7.436 -7.304 -12.619 1.00 86.56 90 TYR A O 1
ATOM 735 N N . PRO A 1 91 ? 9.690 -7.373 -12.706 1.00 87.94 91 PRO A N 1
ATOM 736 C CA . PRO A 1 91 ? 9.773 -8.816 -12.896 1.00 87.94 91 PRO A CA 1
ATOM 737 C C . PRO A 1 91 ? 9.200 -9.601 -11.706 1.00 87.94 91 PRO A C 1
ATOM 739 O O . PRO A 1 91 ? 9.228 -9.134 -10.565 1.00 87.94 91 PRO A O 1
ATOM 742 N N . ARG A 1 92 ? 8.721 -10.824 -11.964 1.00 88.75 92 ARG A N 1
ATOM 743 C CA . ARG A 1 92 ? 8.080 -11.708 -10.971 1.00 88.75 92 ARG A CA 1
ATOM 744 C C . ARG A 1 92 ? 8.949 -11.952 -9.734 1.00 88.75 92 ARG A C 1
ATOM 746 O O . ARG A 1 92 ? 8.426 -12.151 -8.643 1.00 88.75 92 ARG A O 1
ATOM 753 N N . GLU A 1 93 ? 10.266 -11.929 -9.893 1.00 89.00 93 GLU A N 1
ATOM 754 C CA . GLU A 1 93 ? 11.263 -12.151 -8.842 1.00 89.00 93 GLU A CA 1
ATOM 755 C C . GLU A 1 93 ? 11.114 -11.158 -7.681 1.00 89.00 93 GLU A C 1
ATOM 757 O O . GLU A 1 93 ? 11.439 -11.476 -6.536 1.00 89.00 93 GLU A O 1
ATOM 762 N N . VAL A 1 94 ? 10.555 -9.976 -7.954 1.00 88.81 94 VAL A N 1
ATOM 763 C CA . VAL A 1 94 ? 10.288 -8.947 -6.948 1.00 88.81 94 VAL A CA 1
ATOM 764 C C . VAL A 1 94 ? 9.246 -9.392 -5.911 1.00 88.81 94 VAL A C 1
ATOM 766 O O . VAL A 1 94 ? 9.276 -8.901 -4.784 1.00 88.81 94 VAL A O 1
ATOM 769 N N . MET A 1 95 ? 8.405 -10.392 -6.203 1.00 90.94 95 MET A N 1
ATOM 770 C CA . MET A 1 95 ? 7.482 -10.982 -5.218 1.00 90.94 95 MET A CA 1
ATOM 771 C C . MET A 1 95 ? 8.198 -11.489 -3.958 1.00 90.94 95 MET A C 1
ATOM 773 O O . MET A 1 95 ? 7.642 -11.408 -2.862 1.00 90.94 95 MET A O 1
ATOM 777 N N . ALA A 1 96 ? 9.450 -11.950 -4.084 1.00 90.44 96 ALA A N 1
ATOM 778 C CA . ALA A 1 96 ? 10.259 -12.339 -2.930 1.00 90.44 96 ALA A CA 1
ATOM 779 C C . ALA A 1 96 ? 10.512 -11.166 -1.964 1.00 90.44 96 ALA A C 1
ATOM 781 O O . ALA A 1 96 ? 10.578 -11.374 -0.756 1.00 90.44 96 ALA A O 1
ATOM 782 N N . LEU A 1 97 ? 10.624 -9.937 -2.479 1.00 90.06 97 LEU A N 1
ATOM 783 C CA . LEU A 1 97 ? 10.824 -8.729 -1.672 1.00 90.06 97 LEU A CA 1
ATOM 784 C C . LEU A 1 97 ? 9.518 -8.234 -1.035 1.00 90.06 97 LEU A C 1
ATOM 786 O O . LEU A 1 97 ? 9.541 -7.743 0.094 1.00 90.06 97 LEU A O 1
ATOM 790 N N . ILE A 1 98 ? 8.387 -8.388 -1.736 1.00 91.75 98 ILE A N 1
ATOM 791 C CA . ILE A 1 98 ? 7.052 -8.021 -1.228 1.00 91.75 98 ILE A CA 1
ATOM 792 C C . ILE A 1 98 ? 6.668 -8.906 -0.031 1.00 91.75 98 ILE A C 1
ATOM 794 O O . ILE A 1 98 ? 6.020 -8.441 0.900 1.00 91.75 98 ILE A O 1
ATOM 798 N N . ASN A 1 99 ? 7.135 -10.159 0.003 1.00 92.19 99 ASN A N 1
ATOM 799 C CA . ASN A 1 99 ? 6.990 -11.055 1.156 1.00 92.19 99 ASN A CA 1
ATOM 800 C C . ASN A 1 99 ? 5.523 -11.307 1.569 1.00 92.19 99 ASN A C 1
ATOM 802 O O . ASN A 1 99 ? 5.196 -11.340 2.753 1.00 92.19 99 ASN A O 1
ATOM 806 N N . VAL A 1 100 ? 4.651 -11.492 0.577 1.00 92.50 100 VAL A N 1
ATOM 807 C CA . VAL A 1 100 ? 3.243 -11.901 0.759 1.00 92.50 100 VAL A CA 1
ATOM 808 C C . VAL A 1 100 ? 2.953 -13.286 0.178 1.00 92.50 100 VAL A C 1
ATOM 810 O O . VAL A 1 100 ? 1.816 -13.720 0.192 1.00 92.50 100 VAL A O 1
ATOM 813 N N . GLY A 1 101 ? 3.972 -13.983 -0.332 1.00 91.69 101 GLY A N 1
ATOM 814 C CA . GLY A 1 101 ? 3.811 -15.295 -0.957 1.00 91.69 101 GLY A CA 1
ATOM 815 C C . GLY A 1 101 ? 3.565 -15.233 -2.470 1.00 91.69 101 GLY A C 1
ATOM 816 O O . GLY A 1 101 ? 3.022 -14.270 -3.015 1.00 91.69 101 GLY A O 1
ATOM 817 N N . TYR A 1 102 ? 4.027 -16.265 -3.180 1.00 92.38 102 TYR A N 1
ATOM 818 C CA . TYR A 1 102 ? 3.903 -16.372 -4.642 1.00 92.38 102 TYR A CA 1
ATOM 819 C C . TYR A 1 102 ? 2.515 -16.846 -5.089 1.00 92.38 102 TYR A C 1
ATOM 821 O O . TYR A 1 102 ? 2.173 -16.713 -6.260 1.00 92.38 102 TYR A O 1
ATOM 829 N N . GLU A 1 103 ? 1.710 -17.369 -4.170 1.00 92.38 103 GLU A N 1
ATOM 830 C CA . GLU A 1 103 ? 0.325 -17.789 -4.369 1.00 92.38 103 GLU A CA 1
ATOM 831 C C . GLU A 1 103 ? -0.605 -16.640 -4.774 1.00 92.38 103 GLU A C 1
ATOM 833 O O . GLU A 1 103 ? -1.672 -16.889 -5.324 1.00 92.38 103 GLU A O 1
ATOM 838 N N . HIS A 1 104 ? -0.201 -15.388 -4.552 1.00 91.62 104 HIS A N 1
ATOM 839 C CA . HIS A 1 104 ? -0.936 -14.206 -5.003 1.00 91.62 104 HIS A CA 1
ATOM 840 C C . HIS A 1 104 ? -0.520 -13.723 -6.403 1.00 91.62 104 HIS A C 1
ATOM 842 O O . HIS A 1 104 ? -1.105 -12.772 -6.922 1.00 91.62 104 HIS A O 1
ATOM 848 N N . PHE A 1 105 ? 0.462 -14.383 -7.026 1.00 91.62 105 PHE A N 1
ATOM 849 C CA . PHE A 1 105 ? 0.903 -14.138 -8.398 1.00 91.62 105 PHE A CA 1
ATOM 850 C C . PHE A 1 105 ? 0.360 -15.245 -9.315 1.00 91.62 105 PHE A C 1
ATOM 852 O O . PHE A 1 105 ? 1.008 -16.271 -9.538 1.00 91.62 105 PHE A O 1
ATOM 859 N N . TYR A 1 106 ? -0.862 -15.050 -9.801 1.00 90.75 106 TYR A N 1
ATOM 860 C CA . TYR A 1 106 ? -1.562 -15.930 -10.737 1.00 90.75 106 TYR A CA 1
ATOM 861 C C . TYR A 1 106 ? -2.326 -15.090 -11.759 1.00 90.75 106 TYR A C 1
ATOM 863 O O . TYR A 1 106 ? -2.596 -13.917 -11.499 1.00 90.75 106 TYR A O 1
ATOM 871 N N . ALA A 1 107 ? -2.706 -15.694 -12.891 1.00 89.62 107 ALA A N 1
ATOM 872 C CA . ALA A 1 107 ? -3.321 -14.968 -13.999 1.00 89.62 107 ALA A CA 1
ATOM 873 C C . ALA A 1 107 ? -4.535 -14.167 -13.517 1.00 89.62 107 ALA A C 1
ATOM 875 O O . ALA A 1 107 ? -5.447 -14.740 -12.920 1.00 89.62 107 ALA A O 1
ATOM 876 N N . THR A 1 108 ? -4.556 -12.857 -13.790 1.00 87.62 108 THR A N 1
ATOM 877 C CA . THR A 1 108 ? -5.581 -11.886 -13.332 1.00 87.62 108 THR A CA 1
ATOM 878 C C . THR A 1 108 ? -5.617 -11.625 -11.819 1.00 87.62 108 THR A C 1
ATOM 880 O O . THR A 1 108 ? -6.539 -10.986 -11.312 1.00 87.62 108 THR A O 1
ATOM 883 N N . GLY A 1 109 ? -4.611 -12.109 -11.095 1.00 86.06 109 GLY A N 1
ATOM 884 C CA . GLY A 1 109 ? -4.421 -11.892 -9.671 1.00 86.06 109 GLY A CA 1
ATOM 885 C C . GLY A 1 109 ? -3.940 -10.476 -9.335 1.00 86.06 109 GLY A C 1
ATOM 886 O O . GLY A 1 109 ? -3.590 -9.691 -10.219 1.00 86.06 109 GLY A O 1
ATOM 887 N N . PRO A 1 110 ? -3.886 -10.133 -8.037 1.00 86.00 110 PRO A N 1
ATOM 888 C CA . PRO A 1 110 ? -3.585 -8.776 -7.573 1.00 86.00 110 PRO A CA 1
ATOM 889 C C . PRO A 1 110 ? -2.179 -8.275 -7.943 1.00 86.00 110 PRO A C 1
ATOM 891 O O . PRO A 1 110 ? -1.957 -7.067 -7.932 1.00 86.00 110 PRO A O 1
ATOM 894 N N . PHE A 1 111 ? -1.246 -9.176 -8.270 1.00 89.19 111 PHE A N 1
ATOM 895 C CA . PHE A 1 111 ? 0.142 -8.845 -8.612 1.00 89.19 111 PHE A CA 1
ATOM 896 C C . PHE A 1 111 ? 0.539 -9.203 -10.057 1.00 89.19 111 PHE A C 1
ATOM 898 O O . PHE A 1 111 ? 1.719 -9.120 -10.386 1.00 89.19 111 PHE A O 1
ATOM 905 N N . GLU A 1 112 ? -0.404 -9.588 -10.927 1.00 79.56 112 GLU A N 1
ATOM 906 C CA . GLU A 1 112 ? -0.113 -9.951 -12.326 1.00 79.56 112 GLU A CA 1
ATOM 907 C C . GLU A 1 112 ? -0.886 -9.057 -13.314 1.00 79.56 112 GLU A C 1
ATOM 909 O O . GLU A 1 112 ? -2.094 -9.233 -13.471 1.00 79.56 112 GLU A O 1
ATOM 914 N N . TYR A 1 113 ? -0.186 -8.118 -13.982 1.00 67.44 113 TYR A N 1
ATOM 915 C CA . TYR A 1 113 ? -0.717 -7.238 -15.047 1.00 67.44 113 TYR A CA 1
ATOM 916 C C . TYR A 1 113 ? 0.333 -6.760 -16.078 1.00 67.44 113 TYR A C 1
ATOM 918 O O . TYR A 1 113 ? 1.496 -6.425 -15.740 1.00 67.44 113 TYR A O 1
#

Sequence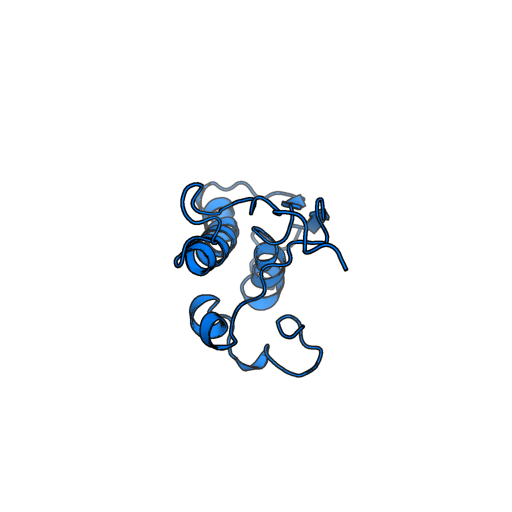 (113 aa):
MRNGSTSRFFNGDLTTGQDYSDNASGFIYFPRACPEMIKTFDLMPDIIHCNDYQTALVPAYLKLVYQDDPDFENTATLYTIHNIQYHGRYPREVMALINVGYEHFYATGPFEY

Foldseek 3Di:
DDDDDLDQDPAPDPVVSHHDPCLLLQLQVVLVCVVVVCVVVVVLDLEDEAEAQSNLCNVVCCVQPVVVPPSCVNYYYHYDYPDPVDNSDDDLVSVVSNPSDCVQVDVVGPNDD